Protein AF-A0AAW9IH83-F1 (afdb_monomer)

Foldseek 3Di:
DPVVVVVVVVVVVVVVVVVVVQVVQQWDWDWDQDPVRDIDIDIDGHCCSVPVCVVVPPVPPPPD

pLDDT: mean 72.46, std 17.61, range [44.47, 96.38]

Structure (mmCIF, N/CA/C/O backbone):
data_AF-A0AAW9IH83-F1
#
_entry.id   AF-A0AAW9IH83-F1
#
loop_
_atom_site.group_PDB
_atom_site.id
_atom_site.type_symbol
_atom_site.label_atom_id
_atom_site.label_alt_id
_atom_site.label_comp_id
_atom_site.label_asym_id
_atom_site.label_entity_id
_atom_site.label_seq_id
_atom_site.pdbx_PDB_ins_code
_atom_site.Cartn_x
_atom_site.Cartn_y
_atom_site.Cartn_z
_atom_site.occupancy
_atom_site.B_iso_or_equiv
_atom_site.auth_seq_id
_atom_site.auth_comp_id
_atom_site.auth_asym_id
_atom_site.auth_atom_id
_atom_site.pdbx_PDB_model_num
ATOM 1 N N . MET A 1 1 ? 41.635 7.922 -16.334 1.00 44.47 1 MET A N 1
ATOM 2 C CA . MET A 1 1 ? 40.990 6.860 -15.524 1.00 44.47 1 MET A CA 1
ATOM 3 C C . MET A 1 1 ? 39.786 7.411 -14.735 1.00 44.47 1 MET A C 1
ATOM 5 O O . MET A 1 1 ? 39.456 6.891 -13.682 1.00 44.47 1 MET A O 1
ATOM 9 N N . THR A 1 2 ? 39.107 8.450 -15.242 1.00 47.00 2 THR A N 1
ATOM 10 C CA . THR A 1 2 ? 38.138 9.264 -14.472 1.00 47.00 2 THR A CA 1
ATOM 11 C C . THR A 1 2 ? 36.681 8.968 -14.851 1.00 47.00 2 THR A C 1
ATOM 13 O O . THR A 1 2 ? 35.794 9.042 -14.008 1.00 47.00 2 THR A O 1
ATOM 16 N N . ASN A 1 3 ? 36.436 8.539 -16.094 1.00 48.91 3 ASN A N 1
ATOM 17 C CA . ASN A 1 3 ? 35.085 8.335 -16.633 1.00 48.91 3 ASN A CA 1
ATOM 18 C C . ASN A 1 3 ? 34.332 7.174 -15.961 1.00 48.91 3 ASN A C 1
ATOM 20 O O . ASN A 1 3 ? 33.115 7.221 -15.829 1.00 48.91 3 ASN A O 1
ATOM 24 N N .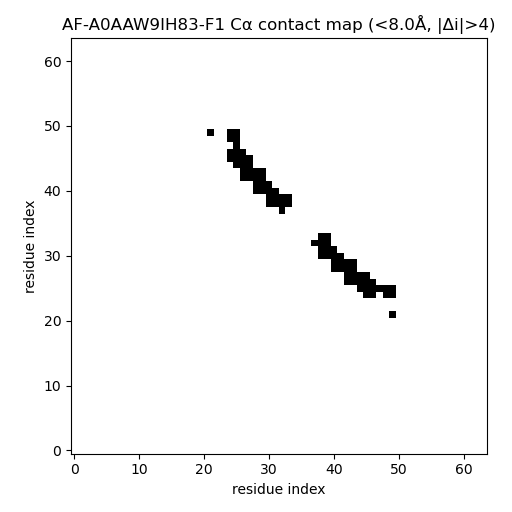 ASN A 1 4 ? 35.052 6.153 -15.486 1.00 52.44 4 ASN A N 1
ATOM 25 C CA . ASN A 1 4 ? 34.427 4.964 -14.904 1.00 52.4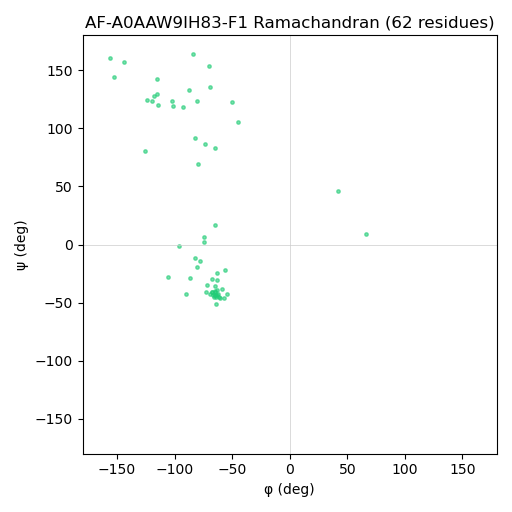4 4 ASN A CA 1
ATOM 26 C C . ASN A 1 4 ? 33.803 5.251 -13.530 1.00 52.44 4 ASN A C 1
ATOM 28 O O . ASN A 1 4 ? 32.758 4.700 -13.215 1.00 52.44 4 ASN A O 1
ATOM 32 N N . ILE A 1 5 ? 34.410 6.132 -12.724 1.00 55.91 5 ILE A N 1
ATOM 33 C CA . ILE A 1 5 ? 33.919 6.453 -11.372 1.00 55.91 5 ILE A CA 1
ATOM 34 C C . ILE A 1 5 ? 32.646 7.303 -11.449 1.00 55.91 5 ILE A C 1
ATOM 36 O O . ILE A 1 5 ? 31.700 7.056 -10.705 1.00 55.91 5 ILE A O 1
ATOM 40 N N . ILE A 1 6 ? 32.603 8.263 -12.379 1.00 55.12 6 ILE A N 1
ATOM 41 C CA . ILE A 1 6 ? 31.435 9.128 -12.582 1.00 55.12 6 ILE A CA 1
ATOM 42 C C . ILE A 1 6 ? 30.237 8.295 -13.046 1.00 55.12 6 ILE A C 1
ATOM 44 O O . ILE A 1 6 ? 29.165 8.428 -12.466 1.00 55.12 6 ILE A O 1
ATOM 48 N N . ASN A 1 7 ? 30.434 7.376 -13.999 1.00 53.56 7 ASN A N 1
ATOM 49 C CA . ASN A 1 7 ? 29.364 6.503 -14.488 1.00 53.56 7 ASN A CA 1
ATOM 50 C C . ASN A 1 7 ? 28.826 5.539 -13.418 1.00 53.56 7 ASN A C 1
ATOM 52 O O . ASN A 1 7 ? 27.633 5.260 -13.400 1.00 53.56 7 ASN A O 1
ATOM 56 N N . ILE A 1 8 ? 29.678 5.029 -12.523 1.00 60.59 8 ILE A N 1
ATOM 57 C CA . ILE A 1 8 ? 29.234 4.157 -11.422 1.00 60.59 8 ILE A CA 1
ATOM 58 C C . ILE A 1 8 ? 28.421 4.959 -10.398 1.00 60.59 8 ILE A C 1
ATOM 60 O O . ILE A 1 8 ? 27.378 4.497 -9.945 1.00 60.59 8 ILE A O 1
ATOM 64 N N . LEU A 1 9 ? 28.865 6.171 -10.052 1.00 56.25 9 LEU A N 1
ATOM 65 C CA . LEU A 1 9 ? 28.172 7.019 -9.082 1.00 56.25 9 LEU A CA 1
ATOM 66 C C . LEU A 1 9 ? 26.803 7.477 -9.599 1.00 56.25 9 LEU A C 1
ATOM 68 O O . LEU A 1 9 ? 25.819 7.417 -8.860 1.00 56.25 9 LEU A O 1
ATOM 72 N N . THR A 1 10 ? 26.716 7.893 -10.865 1.00 56.34 10 THR A N 1
ATOM 73 C CA . THR A 1 10 ? 25.437 8.261 -11.484 1.00 56.34 10 THR A CA 1
ATOM 74 C C . THR A 1 10 ? 24.512 7.055 -11.595 1.00 56.34 10 THR A C 1
ATOM 76 O O . THR A 1 10 ? 23.354 7.164 -11.206 1.00 56.34 10 THR A O 1
ATOM 79 N N . HIS A 1 11 ? 25.016 5.888 -12.010 1.00 57.88 11 HIS A N 1
ATOM 80 C CA . HIS A 1 11 ? 24.216 4.663 -12.090 1.00 57.88 11 HIS A CA 1
ATOM 81 C C . HIS A 1 11 ? 23.659 4.231 -10.727 1.00 57.88 11 HIS A C 1
ATOM 83 O O . HIS A 1 11 ? 22.465 3.958 -10.621 1.00 57.88 11 HIS A O 1
ATOM 89 N N . ASN A 1 12 ? 24.483 4.249 -9.674 1.00 58.31 12 ASN A N 1
ATOM 90 C CA . ASN A 1 12 ? 24.040 3.928 -8.315 1.00 58.31 12 ASN A CA 1
ATOM 91 C C . ASN A 1 12 ? 22.972 4.915 -7.827 1.00 58.31 12 ASN A C 1
ATOM 93 O O . ASN A 1 12 ? 21.948 4.497 -7.298 1.00 58.31 12 ASN A O 1
ATOM 97 N N . THR A 1 13 ? 23.159 6.212 -8.086 1.00 58.94 13 THR A N 1
ATOM 98 C CA . THR A 1 13 ? 22.174 7.243 -7.719 1.00 58.94 13 THR A CA 1
ATOM 99 C C . THR A 1 13 ? 20.845 7.042 -8.461 1.00 58.94 13 THR A C 1
ATOM 101 O O . THR A 1 13 ? 19.770 7.209 -7.881 1.00 58.94 13 THR A O 1
ATOM 104 N N . THR A 1 14 ? 20.888 6.654 -9.740 1.00 59.31 14 THR A N 1
ATOM 105 C CA . THR A 1 14 ? 19.690 6.353 -10.538 1.00 59.31 14 THR A CA 1
ATOM 106 C C . THR A 1 14 ? 18.971 5.097 -10.045 1.00 59.31 14 THR A C 1
ATOM 108 O O . THR A 1 14 ? 17.742 5.103 -9.983 1.00 59.31 14 THR A O 1
ATOM 111 N N . ILE A 1 15 ? 19.704 4.042 -9.675 1.00 60.78 15 ILE A N 1
ATOM 112 C CA . ILE A 1 15 ? 19.127 2.810 -9.115 1.00 60.78 15 ILE A CA 1
ATOM 113 C C . ILE A 1 15 ? 18.451 3.104 -7.773 1.00 60.78 15 ILE A C 1
ATOM 115 O O . ILE A 1 15 ? 17.267 2.821 -7.626 1.00 60.78 15 ILE A O 1
ATOM 119 N N . GLU A 1 16 ? 19.141 3.767 -6.843 1.00 61.59 16 GLU A N 1
ATOM 120 C CA . GLU A 1 16 ? 18.575 4.120 -5.531 1.00 61.59 16 GLU A CA 1
ATOM 121 C C . GLU A 1 16 ? 17.320 4.997 -5.658 1.00 61.59 16 GLU A C 1
ATOM 123 O O . GLU A 1 16 ? 16.340 4.824 -4.930 1.00 61.59 16 GLU A O 1
ATOM 128 N N . SER A 1 17 ? 17.316 5.923 -6.621 1.00 61.81 17 SER A N 1
ATOM 129 C CA . SER A 1 17 ? 16.151 6.768 -6.902 1.00 61.81 17 SER A CA 1
ATOM 130 C C . SER A 1 17 ? 14.979 5.958 -7.467 1.00 61.81 17 SER A C 1
ATOM 132 O O . SER A 1 17 ? 13.835 6.182 -7.067 1.00 61.81 17 SER A O 1
ATOM 134 N N . LYS A 1 18 ? 15.245 4.996 -8.364 1.00 67.12 18 LYS A N 1
ATOM 135 C CA . LYS A 1 18 ? 14.229 4.075 -8.899 1.00 67.12 18 LYS A CA 1
ATOM 136 C C . LYS A 1 18 ? 13.635 3.186 -7.813 1.00 67.12 18 LYS A C 1
ATOM 138 O O . LYS A 1 18 ? 12.414 3.036 -7.766 1.00 67.12 18 LYS A O 1
ATOM 143 N N . ASP A 1 19 ? 14.468 2.655 -6.929 1.00 72.62 19 ASP A N 1
ATOM 144 C CA . ASP A 1 19 ? 14.026 1.787 -5.839 1.00 72.6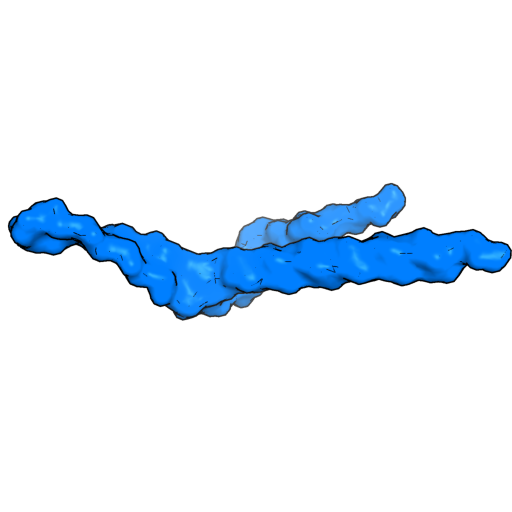2 19 ASP A CA 1
ATOM 145 C C . ASP A 1 19 ? 13.133 2.553 -4.860 1.00 72.62 19 ASP A C 1
ATOM 147 O O . ASP A 1 19 ? 12.047 2.090 -4.513 1.00 72.62 19 ASP A O 1
ATOM 151 N N . LYS A 1 20 ? 13.512 3.786 -4.507 1.00 76.31 20 LYS A N 1
ATOM 152 C CA . LYS A 1 20 ? 12.726 4.642 -3.609 1.00 76.31 20 LYS A CA 1
ATOM 153 C C . LYS A 1 20 ? 11.370 5.046 -4.192 1.00 76.31 20 LYS A C 1
ATOM 155 O O . LYS A 1 20 ? 10.371 5.102 -3.469 1.00 76.31 20 LYS A O 1
ATOM 160 N N . ILE A 1 21 ? 11.319 5.346 -5.491 1.00 77.00 21 ILE A N 1
ATOM 161 C CA . ILE A 1 21 ? 10.060 5.650 -6.186 1.00 77.00 21 ILE A CA 1
ATOM 162 C C . ILE A 1 21 ? 9.178 4.402 -6.219 1.00 77.00 21 ILE A C 1
ATOM 164 O O . ILE A 1 21 ? 8.001 4.484 -5.877 1.00 77.00 21 ILE A O 1
ATOM 168 N N . THR A 1 22 ? 9.753 3.247 -6.554 1.00 80.56 22 THR A N 1
ATOM 169 C CA . THR A 1 22 ? 9.021 1.976 -6.605 1.00 80.56 22 THR A CA 1
ATOM 170 C C . THR A 1 22 ? 8.438 1.622 -5.242 1.00 80.56 22 THR A C 1
ATOM 172 O O . THR A 1 22 ? 7.251 1.326 -5.145 1.00 80.56 22 THR A O 1
ATOM 175 N N . GLU A 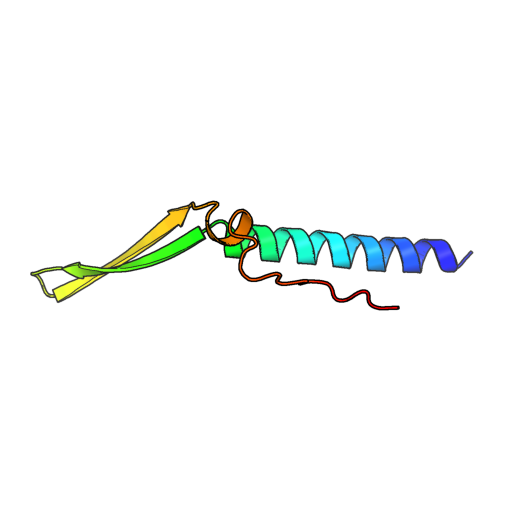1 23 ? 9.230 1.738 -4.174 1.00 83.62 23 GLU A N 1
ATOM 176 C CA . GLU A 1 23 ? 8.767 1.525 -2.802 1.00 83.62 23 GLU A CA 1
ATOM 177 C C . GLU A 1 23 ? 7.600 2.458 -2.452 1.00 83.62 23 GLU A C 1
ATOM 179 O O . GLU A 1 23 ? 6.576 2.010 -1.937 1.00 83.62 23 GLU A O 1
ATOM 184 N N . THR A 1 24 ? 7.718 3.746 -2.785 1.00 83.62 24 THR A N 1
ATOM 185 C CA . THR A 1 24 ? 6.683 4.748 -2.490 1.00 83.62 24 THR A CA 1
ATOM 186 C C . THR A 1 24 ? 5.382 4.472 -3.244 1.00 83.62 24 THR A C 1
ATOM 188 O O . THR A 1 24 ? 4.306 4.616 -2.676 1.00 83.62 24 THR A O 1
ATOM 191 N N . LEU A 1 25 ? 5.466 4.070 -4.512 1.00 84.56 25 LEU A N 1
ATOM 192 C CA . LEU A 1 25 ? 4.296 3.785 -5.347 1.00 84.56 25 LEU A CA 1
ATOM 193 C C . LEU A 1 25 ? 3.703 2.397 -5.075 1.00 84.56 25 LEU A C 1
ATOM 195 O O . LEU A 1 25 ? 2.536 2.163 -5.374 1.00 84.56 25 LEU A O 1
ATOM 199 N N . SER A 1 26 ? 4.472 1.487 -4.475 1.00 88.06 26 SER A N 1
ATOM 200 C CA . SER A 1 26 ? 4.007 0.141 -4.123 1.00 88.06 26 SER A CA 1
ATOM 201 C C . SER A 1 26 ? 3.063 0.092 -2.915 1.00 88.06 26 SER A C 1
ATOM 203 O O . SER A 1 26 ? 2.662 -0.991 -2.480 1.00 88.06 26 SER A O 1
ATOM 205 N N . LYS A 1 27 ? 2.720 1.243 -2.324 1.00 90.06 27 LYS A N 1
ATOM 206 C CA . LYS A 1 27 ? 1.880 1.317 -1.128 1.00 90.06 27 LYS A CA 1
ATOM 207 C C . LYS A 1 27 ? 1.162 2.653 -0.986 1.00 90.06 27 LYS A C 1
ATOM 209 O O . LYS A 1 27 ? 1.564 3.661 -1.555 1.00 90.06 27 LYS A O 1
ATOM 214 N N . TYR A 1 28 ? 0.100 2.670 -0.191 1.00 89.00 28 TYR A N 1
ATOM 215 C CA . TYR A 1 28 ? -0.572 3.896 0.232 1.00 89.00 28 TYR A CA 1
ATOM 216 C C . TYR A 1 28 ? -1.081 3.767 1.665 1.00 89.00 28 TYR A C 1
ATOM 218 O O . TYR A 1 28 ? -1.306 2.665 2.161 1.00 89.00 28 TYR A O 1
ATOM 226 N N . THR A 1 29 ? -1.272 4.901 2.335 1.00 92.31 29 THR A N 1
ATOM 227 C CA . THR A 1 29 ? -1.770 4.927 3.713 1.00 92.31 29 THR A CA 1
ATOM 228 C C . THR A 1 29 ? -3.246 5.285 3.731 1.00 92.31 29 THR A C 1
ATOM 230 O O . THR A 1 29 ? -3.634 6.387 3.344 1.00 92.31 29 THR A O 1
ATOM 233 N N . GLU A 1 30 ? -4.072 4.383 4.249 1.00 94.00 30 GLU A N 1
ATOM 234 C CA . GLU A 1 30 ? -5.471 4.666 4.539 1.00 94.00 30 GLU A CA 1
ATOM 235 C C . GLU A 1 30 ? -5.625 5.256 5.932 1.00 94.00 30 GLU A C 1
ATOM 237 O O . GLU A 1 30 ? -5.101 4.729 6.916 1.00 94.00 30 GLU A O 1
ATOM 242 N N . LYS A 1 31 ? -6.392 6.343 6.019 1.00 95.31 31 LYS A N 1
ATOM 243 C CA . LYS A 1 31 ? -6.827 6.928 7.283 1.00 95.31 31 LYS A CA 1
ATOM 244 C C . LYS A 1 31 ? -8.274 6.532 7.540 1.00 95.31 31 LYS A C 1
ATOM 246 O O . LYS A 1 31 ? -9.156 6.889 6.762 1.00 95.31 31 LYS A O 1
ATOM 251 N N . LYS A 1 32 ? -8.531 5.903 8.683 1.00 95.62 32 LYS A N 1
ATOM 252 C CA . LYS A 1 32 ? -9.882 5.583 9.147 1.00 95.62 32 LYS A CA 1
ATOM 253 C C . LYS A 1 32 ? -10.174 6.285 10.466 1.00 95.62 32 LYS A C 1
ATOM 255 O O . LYS A 1 32 ? -9.406 6.185 11.423 1.00 95.62 32 LYS A O 1
ATOM 260 N N . VAL A 1 33 ? -11.294 7.001 10.499 1.00 95.56 33 VAL A N 1
ATOM 261 C CA . VAL A 1 33 ? -11.859 7.575 11.724 1.00 95.56 33 VAL A CA 1
ATOM 262 C C . VAL A 1 33 ? -12.846 6.559 12.282 1.00 95.56 33 VAL A C 1
ATOM 264 O O . VAL A 1 33 ? -13.802 6.189 11.603 1.00 95.56 33 VAL A O 1
ATOM 267 N N . ASN A 1 34 ? -12.575 6.068 13.483 1.00 94.25 34 ASN A N 1
ATOM 268 C CA . ASN A 1 34 ? -13.419 5.097 14.164 1.00 94.25 34 ASN A CA 1
ATOM 269 C C . ASN A 1 34 ? -14.568 5.801 14.902 1.00 94.25 34 ASN A C 1
ATOM 271 O O . ASN A 1 34 ? -14.538 7.010 15.139 1.0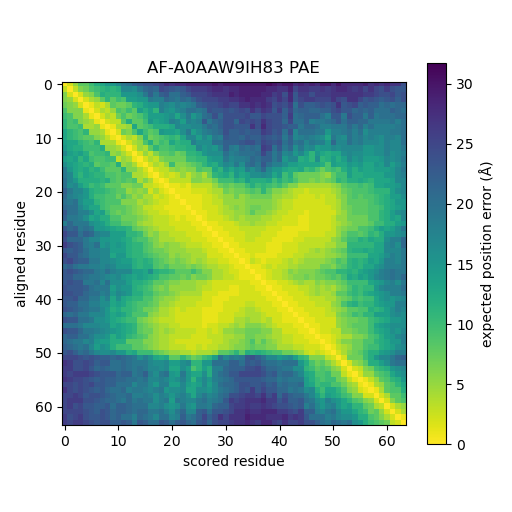0 94.25 34 ASN A O 1
ATOM 275 N N . GLU A 1 35 ? -15.590 5.035 15.278 1.00 94.62 35 GLU A N 1
ATOM 276 C CA . GLU A 1 35 ? -16.784 5.546 15.967 1.00 94.62 35 GLU A CA 1
ATOM 277 C C . GLU A 1 35 ? -16.462 6.147 17.347 1.00 94.62 35 GLU A C 1
ATOM 279 O O . GLU A 1 35 ? -17.056 7.143 17.758 1.00 94.62 35 GLU A O 1
ATOM 284 N N . ASP A 1 36 ? -15.432 5.621 18.015 1.00 96.19 36 ASP A N 1
ATOM 285 C CA . ASP A 1 36 ? -14.870 6.151 19.264 1.00 96.19 36 ASP A CA 1
ATOM 286 C C . ASP A 1 36 ? -14.031 7.433 19.072 1.00 96.19 36 ASP A C 1
ATOM 288 O O . ASP A 1 36 ? -13.419 7.930 20.018 1.00 96.19 36 ASP A O 1
ATOM 292 N N . LYS A 1 37 ? -14.015 7.988 17.851 1.00 93.50 37 LYS A N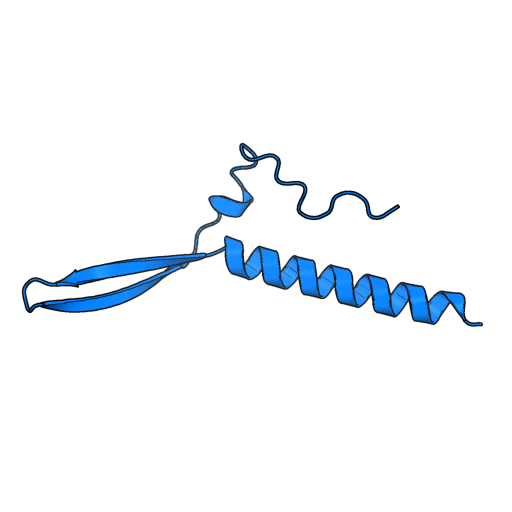 1
ATOM 293 C CA . LYS A 1 37 ? -13.221 9.146 17.410 1.00 93.50 37 LYS A CA 1
ATOM 294 C C . LYS A 1 37 ? -11.711 8.913 17.396 1.00 93.50 37 LYS A C 1
ATOM 296 O O . LYS A 1 37 ? -10.960 9.865 17.168 1.00 93.50 37 LYS A O 1
ATOM 301 N N . SER A 1 38 ? -11.244 7.680 17.588 1.00 95.62 38 SER A N 1
ATOM 302 C CA . SER A 1 38 ? -9.845 7.347 17.340 1.00 95.62 38 SER A CA 1
ATOM 303 C C . SER A 1 38 ? -9.544 7.383 15.839 1.00 95.62 38 SER A C 1
ATOM 305 O O . SER A 1 38 ? -10.422 7.213 14.987 1.00 95.62 38 SER A O 1
ATOM 307 N N . VAL A 1 39 ? -8.282 7.638 15.503 1.00 95.75 39 VAL A N 1
ATOM 308 C CA . VAL A 1 39 ? -7.806 7.645 14.120 1.00 95.75 39 VAL A CA 1
ATOM 309 C C . VAL A 1 39 ? -6.810 6.514 13.957 1.00 95.75 39 VAL A C 1
ATOM 311 O O . VAL A 1 39 ? -5.864 6.399 14.731 1.00 95.75 39 VAL A O 1
ATOM 314 N N . THR A 1 40 ? -7.015 5.704 12.928 1.00 96.38 40 THR A N 1
ATOM 315 C CA . THR A 1 40 ? -6.106 4.623 12.551 1.00 96.38 40 THR A CA 1
ATOM 316 C C . THR A 1 40 ? -5.509 4.902 11.183 1.00 96.38 40 THR A C 1
ATOM 318 O O . THR A 1 40 ? -6.178 5.444 10.299 1.00 96.38 40 THR A O 1
ATOM 321 N N . TYR A 1 41 ? -4.236 4.549 11.039 1.00 95.88 41 TYR A N 1
ATOM 322 C CA . TYR A 1 41 ? -3.485 4.639 9.795 1.00 95.88 41 TYR A CA 1
ATOM 323 C C . TYR A 1 41 ? -3.017 3.235 9.436 1.00 95.88 41 TYR A C 1
ATOM 325 O O . TYR A 1 41 ? -2.366 2.589 10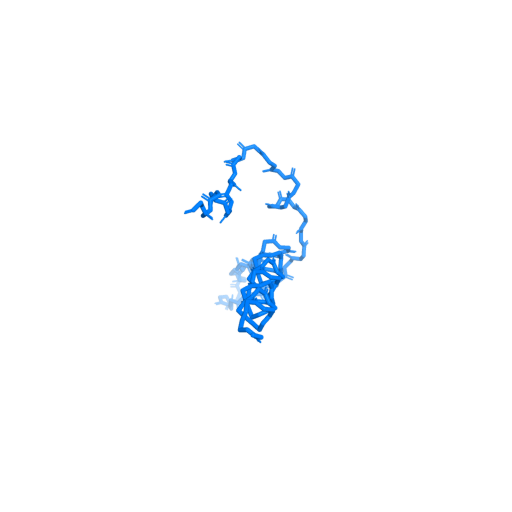.255 1.00 95.88 41 TYR A O 1
ATOM 333 N N . THR A 1 42 ? -3.370 2.762 8.244 1.00 95.25 42 THR A N 1
ATOM 334 C CA . THR A 1 42 ? -2.973 1.433 7.762 1.00 95.25 42 THR A CA 1
ATOM 335 C C . THR A 1 42 ? -2.248 1.584 6.440 1.00 95.25 42 THR A C 1
ATOM 337 O O . THR A 1 42 ? -2.777 2.192 5.513 1.00 95.25 42 THR A O 1
ATOM 340 N N . GLU A 1 43 ? -1.032 1.054 6.364 1.00 94.31 43 GLU A N 1
ATOM 341 C CA . GLU A 1 43 ? -0.288 0.974 5.110 1.00 94.31 43 GLU A CA 1
ATOM 342 C C . GLU A 1 43 ? -0.791 -0.235 4.315 1.00 94.31 43 GLU A C 1
ATOM 344 O O . GLU A 1 43 ? -0.810 -1.358 4.822 1.00 94.31 43 GLU A O 1
ATOM 349 N N . ILE A 1 44 ? -1.233 0.004 3.083 1.00 93.00 44 ILE A N 1
ATOM 350 C CA . ILE A 1 44 ? -1.746 -1.016 2.173 1.00 93.00 44 ILE A CA 1
ATOM 351 C C . ILE A 1 44 ? -0.804 -1.115 0.982 1.00 93.00 44 ILE A C 1
ATOM 353 O O . ILE A 1 44 ? -0.608 -0.144 0.250 1.00 93.00 44 ILE A O 1
ATOM 357 N N . ALA A 1 45 ? -0.235 -2.304 0.785 1.00 92.12 45 ALA A N 1
ATOM 358 C CA . ALA A 1 45 ? 0.560 -2.617 -0.393 1.00 92.12 45 ALA A CA 1
ATOM 359 C C . ALA A 1 45 ? -0.339 -2.693 -1.636 1.00 92.12 45 ALA A C 1
ATOM 361 O O . ALA A 1 45 ? -1.419 -3.287 -1.604 1.00 92.12 45 ALA A O 1
ATOM 362 N N . THR A 1 46 ? 0.102 -2.099 -2.739 1.00 86.06 46 THR A N 1
ATOM 363 C CA . THR A 1 46 ? -0.622 -2.079 -4.009 1.00 86.06 46 THR A CA 1
ATOM 364 C C . THR A 1 46 ? 0.342 -1.953 -5.179 1.00 86.06 46 THR A C 1
ATOM 366 O O . THR A 1 46 ? 1.332 -1.237 -5.103 1.00 86.06 46 THR A O 1
ATOM 369 N N . THR A 1 47 ? 0.034 -2.600 -6.297 1.00 83.75 47 THR A N 1
ATOM 370 C CA . THR A 1 47 ? 0.746 -2.374 -7.563 1.00 83.75 47 THR A CA 1
ATOM 371 C C . THR A 1 47 ? 0.018 -1.371 -8.451 1.00 83.75 47 THR A C 1
ATOM 373 O O . THR A 1 47 ? 0.517 -1.021 -9.510 1.00 83.75 47 THR A O 1
ATOM 376 N N . TYR A 1 48 ? -1.136 -0.844 -8.022 1.00 80.75 48 TYR A N 1
ATOM 377 C CA . TYR A 1 48 ? -1.972 0.032 -8.844 1.00 80.75 48 TYR A CA 1
ATOM 378 C C . TYR A 1 48 ? -1.214 1.247 -9.387 1.00 80.75 48 TYR A C 1
ATOM 380 O O . TYR A 1 48 ? -1.367 1.578 -10.554 1.00 80.75 48 TYR A O 1
ATOM 388 N N . PHE A 1 49 ? -0.377 1.904 -8.582 1.00 76.12 49 PHE A N 1
ATOM 389 C CA . PHE A 1 49 ? 0.372 3.081 -9.037 1.00 76.12 49 PHE A CA 1
ATOM 390 C C . PHE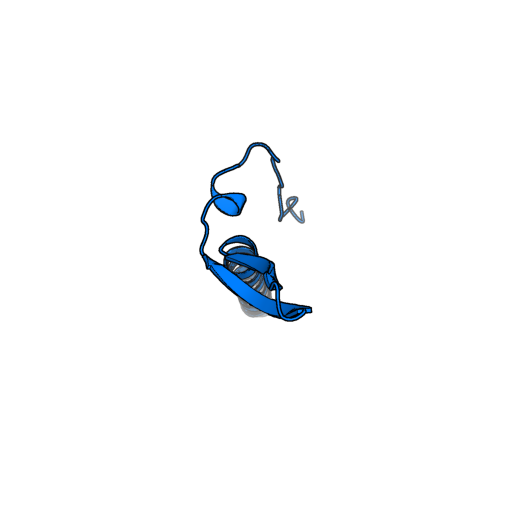 A 1 49 ? 1.589 2.739 -9.910 1.00 76.12 49 PHE A C 1
ATOM 392 O O . PHE A 1 49 ? 2.118 3.630 -10.566 1.00 76.12 49 PHE A O 1
ATOM 399 N N . LEU A 1 50 ? 2.019 1.472 -9.923 1.00 78.38 50 LEU A N 1
ATOM 400 C CA . LEU A 1 50 ? 3.088 0.961 -10.786 1.00 78.38 50 LEU A CA 1
ATOM 401 C C . LEU A 1 50 ? 2.529 0.439 -12.118 1.00 78.38 50 LE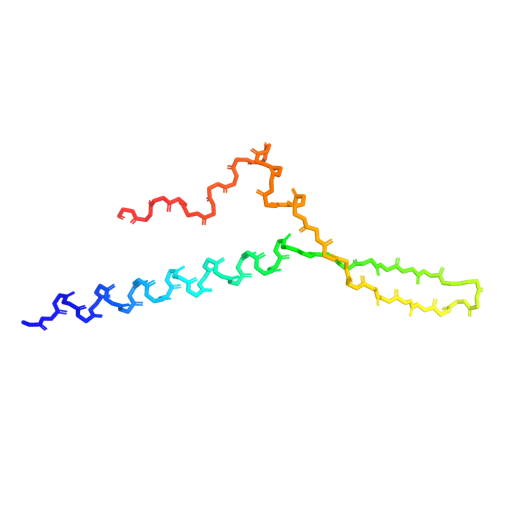U A C 1
ATOM 403 O O . LEU A 1 50 ? 3.088 0.717 -13.172 1.00 78.38 50 LEU A O 1
ATOM 407 N N . ASP A 1 51 ? 1.411 -0.287 -12.065 1.00 71.56 51 ASP A N 1
ATOM 408 C CA . ASP A 1 51 ? 0.804 -0.969 -13.212 1.00 71.56 51 ASP A CA 1
ATOM 409 C C . ASP A 1 51 ? -0.136 -0.054 -14.007 1.00 71.56 51 ASP A C 1
ATOM 411 O O . ASP A 1 51 ? -0.329 -0.236 -15.210 1.00 71.56 51 ASP A O 1
ATOM 415 N N . ASN A 1 52 ? -0.758 0.932 -13.350 1.00 63.16 52 ASN A N 1
ATOM 416 C CA . ASN A 1 52 ? -1.635 1.890 -14.012 1.00 63.16 52 ASN A CA 1
ATOM 417 C C . ASN A 1 52 ? -0.804 2.980 -14.706 1.00 63.16 52 ASN A C 1
ATOM 419 O O . ASN A 1 52 ? -0.865 4.158 -14.354 1.00 63.16 52 ASN A O 1
ATOM 423 N N . ASP A 1 53 ? -0.109 2.582 -15.771 1.00 58.19 53 ASP A N 1
ATOM 424 C CA . ASP A 1 53 ? 0.609 3.434 -16.732 1.00 58.19 53 ASP A CA 1
ATOM 425 C C . ASP A 1 53 ? -0.334 4.355 -17.548 1.00 58.19 53 ASP A C 1
ATOM 427 O O . ASP A 1 53 ? 0.024 4.943 -18.563 1.00 58.19 53 ASP A O 1
ATOM 431 N N . LYS A 1 54 ? -1.583 4.555 -17.102 1.00 56.66 54 LYS A N 1
ATOM 432 C CA . LYS A 1 54 ? -2.467 5.585 -17.672 1.00 56.66 54 LYS A CA 1
ATOM 433 C C . LYS A 1 54 ? -1.930 6.993 -17.476 1.00 56.66 54 LYS A C 1
ATOM 435 O O . LYS A 1 54 ? -2.330 7.896 -18.204 1.00 56.66 54 LYS A O 1
ATOM 440 N N . TRP A 1 55 ? -1.096 7.192 -16.463 1.00 57.91 55 TRP A N 1
ATOM 441 C CA . TRP A 1 55 ? -0.539 8.503 -16.182 1.00 57.91 55 TRP A CA 1
ATOM 442 C C . TRP A 1 55 ? 0.675 8.826 -17.057 1.00 57.91 55 TRP A C 1
ATOM 444 O O . TRP A 1 55 ? 1.060 9.991 -17.066 1.00 57.91 55 TRP A O 1
ATOM 454 N N . HIS A 1 56 ? 1.239 7.850 -17.794 1.00 56.62 56 HIS A N 1
ATOM 455 C CA . HIS A 1 56 ? 2.426 8.034 -18.641 1.00 56.62 56 HIS A CA 1
ATOM 456 C C . HIS A 1 56 ? 3.482 8.906 -17.942 1.00 56.62 56 HIS A C 1
ATOM 458 O O . HIS A 1 56 ? 3.984 9.896 -18.475 1.00 56.62 56 HIS A O 1
ATOM 464 N N . ILE A 1 57 ? 3.734 8.598 -16.664 1.00 57.97 57 ILE A N 1
ATOM 465 C CA . ILE A 1 57 ? 4.678 9.369 -15.864 1.00 57.97 57 ILE A CA 1
ATOM 466 C C . ILE A 1 57 ? 6.053 8.831 -16.218 1.00 57.97 57 ILE A C 1
ATOM 468 O O . ILE A 1 57 ? 6.545 7.888 -15.600 1.00 57.97 57 ILE A O 1
ATOM 472 N N . ASP A 1 58 ? 6.680 9.454 -17.210 1.00 55.75 58 ASP A N 1
ATOM 473 C CA . ASP A 1 58 ? 8.119 9.356 -17.404 1.00 55.75 58 ASP A CA 1
ATOM 474 C C . ASP A 1 58 ? 8.797 10.008 -16.188 1.00 55.75 58 ASP A C 1
ATOM 476 O O . ASP A 1 58 ? 9.170 11.180 -16.194 1.00 55.75 58 ASP A O 1
ATOM 480 N N . TYR A 1 59 ? 8.935 9.244 -15.096 1.00 54.97 59 TYR A N 1
ATOM 481 C CA . TYR A 1 59 ? 9.649 9.663 -13.879 1.00 54.97 59 TYR A CA 1
ATOM 482 C C . TYR A 1 59 ? 11.093 10.078 -14.178 1.00 54.97 59 TYR A C 1
ATOM 484 O O . TYR A 1 59 ? 11.706 10.831 -13.423 1.00 54.97 59 TYR A O 1
ATOM 492 N N . PHE A 1 60 ? 11.620 9.596 -15.299 1.00 57.09 60 PHE A N 1
ATOM 493 C CA . PHE A 1 60 ? 12.922 9.930 -15.829 1.00 57.09 60 PHE A CA 1
ATOM 494 C C . PHE A 1 60 ? 12.718 10.410 -17.261 1.00 57.09 60 PHE A C 1
ATOM 496 O O . PHE A 1 60 ? 12.919 9.655 -18.208 1.00 57.09 60 PHE A O 1
ATOM 503 N N . GLY A 1 61 ? 12.317 11.673 -17.425 1.00 45.97 61 GLY A N 1
ATOM 504 C CA . GLY A 1 61 ? 12.628 12.366 -18.670 1.00 45.97 61 GLY A CA 1
ATOM 505 C C . GLY A 1 61 ? 14.119 12.169 -18.912 1.00 45.97 61 GLY A C 1
ATOM 506 O O . GLY A 1 61 ? 14.905 12.429 -17.999 1.00 45.97 61 GLY A O 1
ATOM 507 N N . ASN A 1 62 ? 14.478 11.601 -20.068 1.00 46.12 62 ASN A N 1
ATOM 508 C CA . ASN A 1 62 ? 15.864 11.370 -20.459 1.00 46.12 62 ASN A CA 1
ATOM 509 C C . ASN A 1 62 ? 16.663 12.633 -20.137 1.00 46.12 62 ASN A C 1
ATOM 511 O O . ASN A 1 62 ? 16.496 13.661 -20.791 1.00 46.12 62 ASN A O 1
ATOM 515 N N . ILE A 1 63 ? 17.465 12.573 -19.077 1.00 52.75 63 ILE A N 1
ATOM 516 C CA . ILE A 1 63 ? 18.476 13.585 -18.813 1.00 52.75 63 ILE A CA 1
ATOM 517 C C . ILE A 1 63 ? 19.558 13.292 -19.851 1.00 52.75 63 ILE A C 1
ATOM 519 O O . ILE A 1 63 ? 20.428 12.455 -19.618 1.00 52.75 63 ILE A O 1
ATOM 523 N N . GLU A 1 64 ? 19.378 13.864 -21.044 1.00 45.97 64 GLU A N 1
ATOM 524 C CA . GLU A 1 64 ? 20.422 14.015 -22.064 1.00 45.97 64 GLU A CA 1
ATOM 525 C C . GLU A 1 64 ? 21.496 15.000 -21.585 1.00 45.97 64 GLU A C 1
ATOM 527 O O . GLU A 1 64 ? 21.132 16.043 -20.989 1.00 45.97 64 GLU A O 1
#

Nearest PDB structures (foldseek):
  3elk-assembly1_B  TM=5.077E-01  e=2.361E+00  Thermoplasma acidophilum
  3we3-assembly2_B  TM=5.783E-01  e=3.838E+00  Homo sapiens
  3we2-assembly2_B  TM=5.200E-01  e=2.908E+00  Homo sapiens
  3we3-assembly1_A  TM=5.212E-01  e=4.410E+00  Homo sapiens
  4cdg-assembly1_A  TM=5.345E-01  e=7.685E+00  Homo sapiens

Mean predicted aligned error: 12.35 Å

Secondary structure (DSSP, 8-state):
--HHHHHHHHHHHHHHHHHHHHHHHTEEEEEEE-TTS-EEEEEEE-SHHHH-GGG---TT----

Organism: Clostridium perfringens (NCBI:txid1502)

Solvent-accessible surface area (backbone atoms only — not comparable to full-atom values): 4018 Å² total; per-residue (Å²): 138,63,68,66,58,54,54,50,53,52,50,52,53,52,49,54,51,50,51,52,50,50,58,56,40,36,37,50,74,47,78,45,78,45,96,89,70,48,76,47,79,45,82,43,79,39,57,60,69,69,69,53,62,85,70,66,75,64,89,67,67,82,85,122

Sequence (64 aa):
MTNNIINILTHNTTIESKDKITETLSKYTEKKVNEDKSVTYTEIATTYFLDNDKWHIDYFGNIE

Radius of gyration: 18.41 Å; Cα contacts (8 Å, |Δi|>4): 40; chains: 1; bounding box: 58×17×41 Å